Protein AF-A0A8K0KRK8-F1 (afdb_monomer)

Sequence (151 aa):
MNYGKASVYKDFCQALDKDLENCLVSDLKLCQEDDISMFCWLVPEVYNQFQSVAVGQADLLQLVVSAVDARQLQDLVCHILQGRLIMFRGDSFLAALSASLGWETFEQFCLWQLVAAHSIPLEYVLPLLPRLRYTTHAEALTSILLLLIKE

InterPro domains:
  IPR045334 Integrator complex subunit 3 [PTHR13587] (4-149)
  IPR056518 Ints3-like, C-terminal [PF24566] (4-150)

Mean predicted aligned error: 5.36 Å

Radius of gyration: 16.08 Å; Cα contacts (8 Å, |Δi|>4): 129; chains: 1; bounding box: 46×30×43 Å

Structure (mmCIF, N/CA/C/O backbone):
data_AF-A0A8K0KRK8-F1
#
_entry.id   AF-A0A8K0KRK8-F1
#
loop_
_atom_site.group_PDB
_atom_site.id
_atom_site.type_symbol
_atom_site.label_atom_id
_atom_site.label_alt_id
_atom_site.label_comp_id
_atom_site.label_asym_id
_atom_site.label_entity_id
_atom_site.label_seq_id
_atom_site.pdbx_PDB_ins_code
_atom_site.Cartn_x
_atom_site.Cartn_y
_atom_site.Cartn_z
_atom_site.occupancy
_atom_site.B_iso_or_equiv
_atom_site.auth_seq_id
_atom_site.auth_comp_id
_atom_site.auth_asym_id
_atom_site.auth_atom_id
_atom_site.pdbx_PDB_model_num
ATOM 1 N N . MET A 1 1 ? -26.246 -7.786 1.648 1.00 39.50 1 MET A N 1
ATOM 2 C CA . MET A 1 1 ? -24.875 -7.296 1.917 1.00 39.50 1 MET A CA 1
ATOM 3 C C . MET A 1 1 ? -24.950 -6.312 3.080 1.00 39.50 1 MET A C 1
ATOM 5 O O . MET A 1 1 ? -25.889 -5.531 3.130 1.00 39.50 1 MET A O 1
ATOM 9 N N . ASN A 1 2 ? -24.075 -6.465 4.076 1.00 44.75 2 ASN A N 1
ATOM 10 C CA . ASN A 1 2 ? -24.196 -5.941 5.448 1.00 44.75 2 ASN A CA 1
ATOM 11 C C . ASN A 1 2 ? -23.902 -4.425 5.562 1.00 44.75 2 ASN A C 1
ATOM 13 O O . ASN A 1 2 ? -22.940 -4.023 6.207 1.00 44.75 2 ASN A O 1
ATOM 17 N N . TYR A 1 3 ? -24.747 -3.566 4.983 1.00 47.12 3 TYR A N 1
ATOM 18 C CA . TYR A 1 3 ? -24.608 -2.101 5.101 1.00 47.12 3 TYR A CA 1
ATOM 19 C C . TYR A 1 3 ? -24.629 -1.583 6.555 1.0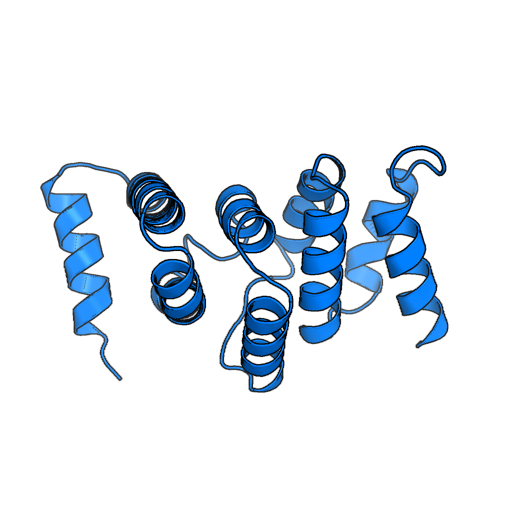0 47.12 3 TYR A C 1
ATOM 21 O O . TYR A 1 3 ? -24.126 -0.498 6.829 1.00 47.12 3 TYR A O 1
ATOM 29 N N . GLY A 1 4 ? -25.165 -2.363 7.502 1.00 56.94 4 GLY A N 1
ATOM 30 C CA . GLY A 1 4 ? -25.279 -1.954 8.904 1.00 56.94 4 GLY A CA 1
ATOM 31 C C . GLY A 1 4 ? -23.956 -1.888 9.673 1.00 56.94 4 GLY A C 1
ATOM 32 O O . GLY A 1 4 ? -23.857 -1.104 10.606 1.00 56.94 4 GLY A O 1
ATOM 33 N N . LYS A 1 5 ? -22.924 -2.663 9.305 1.00 64.56 5 LYS A N 1
ATOM 34 C CA . LYS A 1 5 ? -21.696 -2.749 10.124 1.00 64.56 5 LYS A CA 1
ATOM 35 C C . LYS A 1 5 ? -20.782 -1.527 9.966 1.00 64.56 5 LYS A C 1
ATOM 37 O O . LYS A 1 5 ? -20.367 -0.966 10.974 1.00 64.56 5 LYS A O 1
ATOM 42 N N . ALA A 1 6 ? -20.538 -1.064 8.736 1.00 72.69 6 ALA A N 1
ATOM 43 C CA . ALA A 1 6 ? -19.765 0.164 8.502 1.00 72.69 6 ALA A CA 1
ATOM 44 C C . ALA A 1 6 ? -20.466 1.410 9.035 1.00 72.69 6 ALA A C 1
ATOM 46 O O . ALA A 1 6 ? -19.801 2.311 9.537 1.00 72.69 6 ALA A O 1
ATOM 47 N N . SER A 1 7 ? -21.798 1.469 8.910 1.00 77.62 7 SER A N 1
ATOM 48 C CA . SER A 1 7 ? -22.576 2.609 9.405 1.00 77.62 7 SER A CA 1
ATOM 49 C C . SER A 1 7 ? -22.377 2.784 10.905 1.00 77.62 7 SER A C 1
ATOM 51 O O . SER A 1 7 ? -22.069 3.882 11.339 1.00 77.62 7 SER A O 1
ATOM 53 N N . VAL A 1 8 ? -22.421 1.690 11.674 1.00 86.31 8 VAL A N 1
ATOM 54 C CA . VAL A 1 8 ? -22.218 1.737 13.130 1.00 86.31 8 VAL A CA 1
ATOM 55 C C . VAL A 1 8 ? -20.830 2.264 13.500 1.00 86.31 8 VAL A C 1
ATOM 57 O O . VAL A 1 8 ? -20.716 3.034 14.448 1.00 86.31 8 VAL A O 1
ATOM 60 N N . TYR A 1 9 ? -19.777 1.903 12.757 1.00 87.38 9 TYR A N 1
ATOM 61 C CA . TYR A 1 9 ? -18.439 2.449 13.015 1.00 87.38 9 TYR A CA 1
ATOM 62 C C . TYR A 1 9 ? -18.359 3.949 12.691 1.00 87.38 9 TYR A C 1
ATOM 64 O O . TYR A 1 9 ? -17.790 4.715 13.462 1.00 87.38 9 TYR A O 1
ATOM 72 N N . LYS A 1 10 ? -18.998 4.401 11.602 1.00 85.56 10 LYS A N 1
ATOM 73 C CA . LYS A 1 10 ? -19.097 5.838 11.288 1.00 85.56 10 LYS A CA 1
ATOM 74 C C . LYS A 1 10 ? -19.846 6.602 12.377 1.00 85.56 10 LYS A C 1
ATOM 76 O O . LYS A 1 10 ? -19.365 7.643 12.816 1.00 85.56 10 LYS A O 1
ATOM 81 N N . ASP A 1 11 ? -20.973 6.063 12.833 1.00 87.19 11 ASP A N 1
ATOM 82 C CA . ASP A 1 11 ? -21.787 6.653 13.896 1.00 87.19 11 ASP A CA 1
ATOM 83 C C . ASP A 1 11 ? -21.007 6.700 15.222 1.00 87.19 11 ASP A C 1
ATOM 85 O O . ASP A 1 11 ? -21.090 7.679 15.960 1.00 87.19 11 ASP A O 1
ATOM 89 N N . PHE A 1 12 ? -20.186 5.682 15.503 1.00 87.62 12 PHE A N 1
ATOM 90 C CA . PHE A 1 12 ? -19.287 5.652 16.657 1.00 87.62 12 PHE A CA 1
ATOM 91 C C . PHE A 1 12 ? -18.216 6.751 16.594 1.00 87.62 12 PHE A C 1
ATOM 93 O O . PHE A 1 12 ? -18.040 7.479 17.570 1.00 87.62 12 PHE A O 1
ATOM 100 N N . CYS A 1 13 ? -17.544 6.927 15.451 1.00 89.12 13 CYS A N 1
ATOM 101 C CA . CYS A 1 13 ? -16.579 8.017 15.265 1.00 89.12 13 CYS A CA 1
ATOM 102 C C . CYS A 1 13 ? -17.242 9.394 15.421 1.00 89.12 13 CYS A C 1
ATOM 104 O O . CYS A 1 13 ? -16.700 10.263 16.103 1.00 89.12 13 CYS A O 1
ATOM 106 N N . GLN A 1 14 ? -18.443 9.570 14.857 1.00 87.50 14 GLN A N 1
ATOM 107 C CA . GLN A 1 14 ? -19.221 10.806 14.982 1.00 87.50 14 GLN A CA 1
ATOM 108 C C . GLN A 1 14 ? -19.639 11.089 16.428 1.00 87.50 14 GLN A C 1
ATOM 110 O O . GLN A 1 14 ? -19.533 12.224 16.882 1.00 87.50 14 GLN A O 1
ATOM 115 N N . ALA A 1 15 ? -20.068 10.071 17.177 1.00 90.44 15 ALA A N 1
ATOM 116 C CA . ALA A 1 15 ? -20.424 10.217 18.589 1.00 90.44 15 ALA A CA 1
ATOM 117 C C . ALA A 1 15 ? -19.226 10.613 19.471 1.00 90.44 15 ALA A C 1
ATOM 119 O O . ALA A 1 15 ? -19.413 11.206 20.532 1.00 90.44 15 ALA A O 1
ATOM 120 N N . LEU A 1 16 ? -18.005 10.296 19.034 1.00 87.88 16 LEU A N 1
ATOM 121 C CA . LEU A 1 16 ? -16.758 10.693 19.688 1.00 87.88 16 LEU A CA 1
ATOM 122 C C . LEU A 1 16 ? -16.210 12.042 19.200 1.00 87.88 16 LEU A C 1
ATOM 124 O O . LEU A 1 16 ? -15.148 12.446 19.672 1.00 87.88 16 LEU A O 1
ATOM 128 N N . ASP A 1 17 ? -16.902 12.714 18.274 1.00 86.12 17 ASP A N 1
ATOM 129 C CA . ASP A 1 17 ? -16.453 13.944 17.607 1.00 86.12 17 ASP A CA 1
ATOM 130 C C . ASP A 1 17 ? -15.052 13.799 16.985 1.00 86.12 17 ASP A C 1
ATOM 132 O O . ASP A 1 17 ? -14.207 14.695 17.033 1.00 86.12 17 ASP A O 1
ATOM 136 N N . LYS A 1 18 ? -14.774 12.610 16.435 1.00 87.56 18 LYS A N 1
ATOM 137 C CA . LYS A 1 18 ? -13.506 12.299 15.781 1.00 87.56 18 LYS A CA 1
ATOM 138 C C . LYS A 1 18 ? -13.694 12.091 14.289 1.00 87.56 18 LYS A C 1
ATOM 140 O O . LYS A 1 18 ? -14.676 11.510 13.829 1.00 87.56 18 LYS A O 1
ATOM 145 N N . ASP A 1 19 ? -12.680 12.507 13.543 1.00 87.00 19 ASP A N 1
ATOM 146 C CA . ASP A 1 19 ? -12.616 12.267 12.112 1.00 87.00 19 ASP A CA 1
ATOM 147 C C . ASP A 1 19 ? -12.451 10.766 11.803 1.00 87.00 19 ASP A C 1
ATOM 149 O O . ASP A 1 19 ? -11.649 10.065 12.431 1.00 87.00 19 ASP A O 1
ATOM 153 N N . LEU A 1 20 ? -13.242 10.280 10.843 1.00 86.94 20 LEU A N 1
ATOM 154 C CA . LEU A 1 20 ? -13.313 8.865 10.476 1.00 86.94 20 LEU A CA 1
ATOM 155 C C . LEU A 1 20 ? -11.980 8.346 9.927 1.00 86.94 20 LEU A C 1
ATOM 157 O O . LEU A 1 20 ? -11.617 7.211 10.220 1.00 86.94 20 LEU A O 1
ATOM 161 N N . GLU A 1 21 ? -11.264 9.154 9.144 1.00 86.31 21 GLU A N 1
ATOM 162 C CA . GLU A 1 21 ? -9.980 8.779 8.549 1.00 86.31 21 GLU A CA 1
ATOM 163 C C . GLU A 1 21 ? -8.933 8.540 9.626 1.00 86.31 21 GLU A C 1
ATOM 165 O O . GLU A 1 21 ? -8.311 7.477 9.679 1.00 86.31 21 GLU A O 1
ATOM 170 N N . ASN A 1 22 ? -8.811 9.495 10.544 1.00 85.62 22 ASN A N 1
ATOM 171 C CA . ASN A 1 22 ? -7.855 9.398 11.638 1.00 85.62 22 ASN A CA 1
ATOM 172 C C . ASN A 1 22 ? -8.190 8.250 12.599 1.00 85.62 22 ASN A C 1
ATOM 174 O O . ASN A 1 22 ? -7.280 7.550 13.046 1.00 85.62 22 ASN A O 1
ATOM 178 N N . CYS A 1 23 ? -9.475 8.027 12.901 1.00 90.00 23 CYS A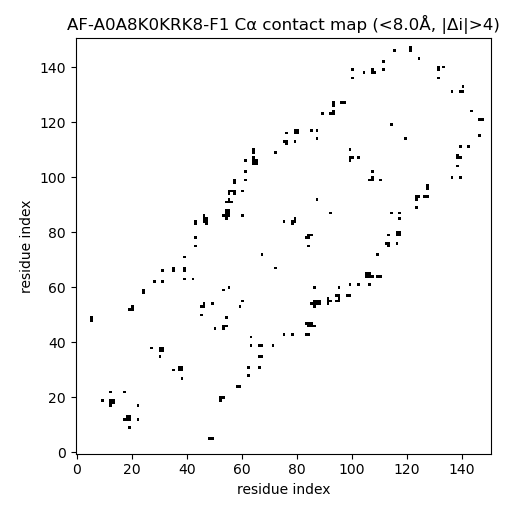 N 1
ATOM 179 C CA . CYS A 1 23 ? -9.890 6.890 13.729 1.00 90.00 23 CYS A CA 1
ATOM 180 C C . CYS A 1 23 ? -9.546 5.565 13.065 1.00 90.00 23 CYS A C 1
ATOM 182 O O . CYS A 1 23 ? -8.914 4.723 13.692 1.00 90.00 23 CYS A O 1
ATOM 184 N N . LEU A 1 24 ? -9.915 5.409 11.793 1.00 89.88 24 LEU A N 1
ATOM 185 C CA . LEU A 1 24 ? -9.730 4.158 11.075 1.00 89.88 24 LEU A CA 1
ATOM 186 C C . LEU A 1 24 ? -8.248 3.783 10.996 1.00 89.88 24 LEU A C 1
ATOM 188 O O . LEU A 1 24 ? -7.888 2.653 11.310 1.00 89.88 24 LEU A O 1
ATOM 192 N N . VAL A 1 25 ? -7.378 4.731 10.635 1.00 88.38 25 VAL A N 1
ATOM 193 C CA . VAL A 1 25 ? -5.931 4.478 10.586 1.00 88.38 25 VAL A CA 1
ATOM 194 C C . VAL A 1 25 ? -5.366 4.187 11.973 1.00 88.38 25 VAL A C 1
ATOM 196 O O . VAL A 1 25 ? -4.549 3.281 12.111 1.00 88.38 25 VAL A O 1
ATOM 199 N N . SER A 1 26 ? -5.784 4.927 13.004 1.00 90.19 26 SER A N 1
ATOM 200 C CA . SER A 1 26 ? -5.310 4.705 14.375 1.00 90.19 26 SER A CA 1
ATOM 201 C C . SER A 1 26 ? -5.709 3.325 14.900 1.00 90.19 26 SER A C 1
ATOM 203 O O . SER A 1 26 ? -4.872 2.615 15.452 1.00 90.19 26 SER A O 1
ATOM 205 N N . ASP A 1 27 ? -6.966 2.929 14.711 1.00 91.94 27 ASP A N 1
ATOM 206 C CA . ASP A 1 27 ? -7.487 1.646 15.183 1.00 91.94 27 ASP A CA 1
ATOM 207 C C . ASP A 1 27 ? -6.851 0.478 14.418 1.00 91.94 27 ASP A C 1
ATOM 209 O O . ASP A 1 27 ? -6.541 -0.560 15.001 1.00 91.94 27 ASP A O 1
ATOM 213 N N . LEU A 1 28 ? -6.595 0.652 13.118 1.00 92.12 28 LEU A N 1
ATOM 214 C CA . LEU A 1 28 ? -5.910 -0.353 12.308 1.00 92.12 28 LEU A CA 1
ATOM 215 C C . LEU A 1 28 ? -4.432 -0.493 12.658 1.00 92.12 28 LEU A C 1
ATOM 217 O O . LEU A 1 28 ? -3.927 -1.612 12.629 1.00 92.12 28 LEU A O 1
ATOM 221 N N . LYS A 1 29 ? -3.752 0.600 13.023 1.00 91.62 29 LYS A N 1
ATOM 222 C CA . LYS A 1 29 ? -2.381 0.544 13.553 1.00 91.62 29 LYS A CA 1
ATOM 223 C C . LYS A 1 29 ? -2.328 -0.273 14.840 1.00 91.62 29 LYS A C 1
ATOM 225 O O . LYS A 1 29 ? -1.538 -1.203 14.923 1.00 91.62 29 LYS A O 1
ATOM 230 N N . LEU A 1 30 ? -3.235 -0.009 15.782 1.00 92.94 30 LEU A N 1
ATOM 231 C CA . LEU A 1 30 ? -3.338 -0.801 17.014 1.00 92.94 30 LEU A CA 1
ATOM 232 C C . LEU A 1 30 ? -3.629 -2.280 16.717 1.00 92.94 30 LEU A C 1
ATOM 234 O O . LEU A 1 30 ? -2.973 -3.163 17.255 1.00 92.94 30 LEU A O 1
ATOM 238 N N . CYS A 1 31 ? -4.557 -2.561 15.795 1.00 92.94 31 CYS A N 1
ATOM 239 C CA . CYS A 1 31 ? -4.848 -3.933 15.376 1.00 92.94 31 CYS A CA 1
ATOM 240 C C . CYS A 1 31 ? -3.624 -4.631 14.769 1.00 92.94 31 CYS A C 1
ATOM 242 O O . CYS A 1 31 ? -3.439 -5.824 14.980 1.00 92.94 31 CYS A O 1
ATOM 244 N N . GLN A 1 32 ? -2.815 -3.912 13.993 1.00 92.12 32 GLN A N 1
ATOM 245 C CA . GLN A 1 32 ? -1.613 -4.448 13.364 1.00 92.12 32 GLN A CA 1
ATOM 246 C C . GLN A 1 32 ? -0.508 -4.741 14.388 1.00 92.12 32 GLN A C 1
ATOM 248 O O . GLN A 1 32 ? 0.186 -5.746 14.241 1.00 92.12 32 GLN A O 1
ATOM 253 N N . GLU A 1 33 ? -0.372 -3.908 15.422 1.00 91.38 33 GLU A N 1
ATOM 254 C CA . GLU A 1 33 ? 0.557 -4.124 16.538 1.00 91.38 33 GLU A CA 1
ATOM 255 C C . GLU A 1 33 ? 0.154 -5.327 17.411 1.00 91.38 33 GLU A C 1
ATOM 257 O O . GLU A 1 33 ? 1.025 -6.078 17.854 1.00 91.38 33 GLU A O 1
ATOM 262 N N . ASP A 1 34 ? -1.151 -5.542 17.612 1.00 92.69 34 ASP A N 1
ATOM 263 C CA . ASP A 1 34 ? -1.683 -6.618 18.459 1.00 92.69 34 ASP A CA 1
ATOM 264 C C . ASP A 1 34 ? -1.811 -7.970 17.726 1.00 92.69 34 ASP A C 1
ATOM 266 O O . ASP A 1 34 ? -1.381 -9.008 18.237 1.00 92.69 34 ASP A O 1
ATOM 270 N N . ASP A 1 35 ? -2.427 -7.985 16.537 1.00 91.88 35 ASP A N 1
ATOM 271 C CA . ASP A 1 35 ? -2.683 -9.193 15.744 1.00 91.88 35 ASP A CA 1
ATOM 272 C C . ASP A 1 35 ? -2.655 -8.905 14.232 1.00 91.88 35 ASP A C 1
ATOM 274 O O . ASP A 1 35 ? -3.656 -8.569 13.587 1.00 91.88 35 ASP A O 1
ATOM 278 N N . ILE A 1 36 ? -1.486 -9.148 13.636 1.00 89.75 36 ILE A N 1
ATOM 279 C CA . ILE A 1 36 ? -1.239 -9.024 12.193 1.00 89.75 36 ILE A CA 1
ATOM 280 C C . ILE A 1 36 ? -2.199 -9.894 11.364 1.00 89.75 36 ILE A C 1
ATOM 282 O O . ILE A 1 36 ? -2.604 -9.500 10.267 1.00 89.75 36 ILE A O 1
ATOM 286 N N . SER A 1 37 ? -2.576 -11.080 11.855 1.00 88.94 37 SER A N 1
ATOM 287 C CA . SER A 1 37 ? -3.449 -11.995 11.108 1.00 88.94 37 SER A CA 1
ATOM 288 C C . SER A 1 37 ? -4.869 -11.450 11.035 1.00 88.94 37 SER A C 1
ATOM 290 O O . SER A 1 37 ? -5.481 -11.467 9.964 1.00 88.94 37 SER A O 1
ATOM 292 N N . MET A 1 38 ? -5.374 -10.923 12.152 1.00 90.88 38 MET A N 1
ATOM 293 C CA . MET A 1 38 ? -6.667 -10.246 12.192 1.00 90.88 38 MET A CA 1
ATOM 294 C C . MET A 1 38 ? -6.661 -8.994 11.317 1.00 90.88 38 MET A C 1
ATOM 296 O O . MET A 1 38 ? -7.585 -8.807 10.524 1.00 90.88 38 MET A O 1
ATOM 300 N N . PHE A 1 39 ? -5.606 -8.181 11.403 1.00 92.25 39 PHE A N 1
ATOM 301 C CA . PHE A 1 39 ? -5.446 -6.999 10.563 1.00 92.25 39 PHE A CA 1
ATOM 302 C C . PHE A 1 39 ? -5.519 -7.359 9.071 1.00 92.25 39 PHE A C 1
ATOM 304 O O . PHE A 1 39 ? -6.376 -6.838 8.357 1.00 92.25 39 PHE A O 1
ATOM 311 N N . CYS A 1 40 ? -4.713 -8.319 8.606 1.00 89.06 40 CYS A N 1
ATOM 312 C CA . CYS A 1 40 ? -4.706 -8.734 7.199 1.00 89.06 40 CYS A CA 1
ATOM 313 C C . CYS A 1 40 ? -6.057 -9.303 6.741 1.00 89.06 40 CYS A C 1
ATOM 315 O O . CYS A 1 40 ? -6.462 -9.086 5.600 1.00 89.06 40 CYS A O 1
ATOM 317 N N . TRP A 1 41 ? -6.781 -9.994 7.626 1.00 89.88 41 TRP A N 1
ATOM 318 C CA . TRP A 1 41 ? -8.126 -10.492 7.337 1.00 89.88 41 TRP A 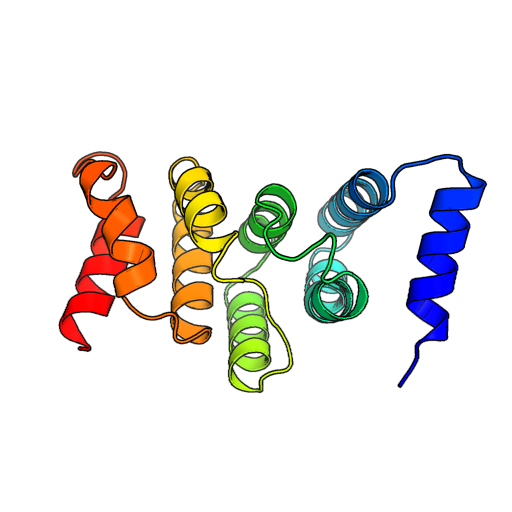CA 1
ATOM 319 C C . TRP A 1 41 ? -9.168 -9.366 7.213 1.00 89.88 41 TRP A C 1
ATOM 321 O O . TRP A 1 41 ? -10.097 -9.470 6.411 1.00 89.88 41 TRP A O 1
ATOM 331 N N . LEU A 1 42 ? -9.012 -8.277 7.973 1.00 91.69 42 LEU A N 1
ATOM 332 C CA . LEU A 1 42 ? -9.900 -7.112 7.929 1.00 91.69 42 LEU A CA 1
ATOM 333 C C . LEU A 1 42 ? -9.654 -6.215 6.712 1.00 91.69 42 LEU A C 1
ATOM 335 O O . LEU A 1 42 ? -10.606 -5.609 6.216 1.00 91.69 42 LEU A O 1
ATOM 339 N N . VAL A 1 43 ? -8.413 -6.138 6.218 1.00 92.06 43 VAL A N 1
ATOM 340 C CA . VAL A 1 43 ? -8.003 -5.244 5.119 1.00 92.06 43 VAL A CA 1
ATOM 341 C C . VAL A 1 43 ? -8.973 -5.272 3.929 1.00 92.06 43 VAL A C 1
ATOM 343 O O . VAL A 1 43 ? -9.455 -4.199 3.556 1.00 92.06 43 VAL A O 1
ATOM 346 N N . PRO A 1 44 ? -9.351 -6.431 3.348 1.00 91.19 44 PRO A N 1
ATOM 347 C CA . PRO A 1 44 ? -10.275 -6.445 2.218 1.00 91.19 44 PRO A CA 1
ATOM 348 C C . PRO A 1 44 ? -11.627 -5.792 2.528 1.00 91.19 44 PRO A C 1
ATOM 350 O O . PRO A 1 44 ? -12.163 -5.039 1.714 1.00 91.19 44 PRO A O 1
ATOM 353 N N . GLU A 1 45 ? -12.174 -6.042 3.718 1.00 90.19 45 GLU A N 1
ATOM 354 C CA . GLU A 1 45 ? -13.468 -5.494 4.124 1.00 90.19 45 GLU A CA 1
ATOM 355 C C . GLU A 1 45 ? -13.381 -3.992 4.407 1.00 90.19 45 GLU A C 1
ATOM 357 O O . GLU A 1 45 ? -14.278 -3.244 4.020 1.00 90.19 45 GLU A O 1
ATOM 362 N N . VAL A 1 46 ? -12.282 -3.532 5.013 1.00 91.69 46 VAL A N 1
ATOM 363 C CA . VAL A 1 46 ? -12.023 -2.106 5.255 1.00 91.69 46 VAL A CA 1
ATOM 364 C C . VAL A 1 46 ? -11.976 -1.342 3.937 1.00 91.69 46 VAL A C 1
ATOM 366 O O . VAL A 1 46 ? -12.693 -0.352 3.778 1.00 91.69 46 VAL A O 1
ATOM 369 N N . TYR A 1 47 ? -11.192 -1.822 2.969 1.00 91.25 47 TYR A N 1
ATOM 370 C CA . TYR A 1 47 ? -11.101 -1.184 1.657 1.00 91.25 47 TYR A CA 1
ATOM 371 C C . TYR A 1 47 ? -12.453 -1.179 0.939 1.00 91.25 47 TYR A C 1
ATOM 373 O O . TYR A 1 47 ? -12.787 -0.186 0.304 1.00 91.25 47 TYR A O 1
ATOM 381 N N . ASN A 1 48 ? -13.274 -2.224 1.083 1.00 89.56 48 ASN A N 1
ATOM 382 C CA . ASN A 1 48 ? -14.603 -2.279 0.470 1.00 89.56 48 ASN A CA 1
ATOM 383 C C . ASN A 1 48 ? -15.635 -1.363 1.139 1.00 89.56 48 ASN A C 1
ATOM 385 O O . ASN A 1 48 ? -16.425 -0.722 0.443 1.00 89.56 48 ASN A O 1
ATOM 389 N N . GLN A 1 49 ? -15.658 -1.292 2.469 1.00 89.19 49 GLN A N 1
ATOM 390 C CA . GLN A 1 49 ? -16.666 -0.520 3.199 1.00 89.19 49 GLN A CA 1
ATOM 391 C C . GLN A 1 49 ? -16.307 0.967 3.344 1.00 89.19 49 GLN A C 1
ATOM 393 O O . GLN A 1 49 ? -17.202 1.819 3.392 1.00 89.19 49 GLN A O 1
ATOM 398 N N . PHE A 1 50 ? -15.014 1.294 3.375 1.00 88.56 50 PHE A N 1
ATOM 399 C CA . PHE A 1 50 ? -14.500 2.648 3.584 1.00 88.56 50 PHE A CA 1
ATOM 400 C C . PHE A 1 50 ? -13.730 3.174 2.370 1.00 88.56 50 PHE A C 1
ATOM 402 O O . PHE A 1 50 ? -12.790 3.944 2.528 1.00 88.56 50 PHE A O 1
ATOM 409 N N . GLN A 1 51 ? -14.150 2.823 1.147 1.00 87.44 51 GLN A N 1
ATOM 410 C CA . GLN A 1 51 ? -13.461 3.224 -0.091 1.00 87.44 51 GLN A CA 1
ATOM 411 C C . GLN A 1 51 ? -13.145 4.722 -0.188 1.00 87.44 51 GLN A C 1
ATOM 413 O O . GLN A 1 51 ? -12.110 5.084 -0.731 1.00 87.44 51 GLN A O 1
ATOM 418 N N . SER A 1 52 ? -14.026 5.594 0.313 1.00 84.44 52 SER A N 1
ATOM 419 C CA . SER A 1 52 ? -13.837 7.051 0.260 1.00 84.44 52 SER A CA 1
ATOM 420 C C . SER A 1 52 ? -12.673 7.559 1.110 1.00 84.44 52 SER A C 1
ATOM 422 O O . SER A 1 52 ? -12.251 8.689 0.914 1.00 84.44 52 SER A O 1
ATOM 424 N N . VAL A 1 53 ? -12.219 6.754 2.070 1.00 84.88 53 VAL A N 1
ATOM 425 C CA . VAL A 1 53 ? -11.199 7.109 3.061 1.00 84.88 53 VAL A CA 1
ATOM 426 C C . VAL A 1 53 ? -9.959 6.226 2.906 1.00 84.88 53 VAL A C 1
ATOM 428 O O . VAL A 1 53 ? -8.842 6.709 2.991 1.00 84.88 53 VAL A O 1
ATOM 431 N N . ALA A 1 54 ? -10.150 4.934 2.627 1.00 85.38 54 ALA A N 1
ATOM 432 C CA . ALA A 1 54 ? -9.075 3.953 2.522 1.00 85.38 54 ALA A CA 1
ATOM 433 C C . ALA A 1 54 ? -8.352 3.980 1.163 1.00 85.38 54 ALA A C 1
ATOM 435 O O . ALA A 1 54 ? -7.138 3.797 1.094 1.00 85.38 54 ALA A O 1
ATOM 436 N N . VAL A 1 55 ? -9.078 4.182 0.056 1.00 84.19 55 VAL A N 1
ATOM 437 C CA . VAL A 1 55 ? -8.486 4.080 -1.286 1.00 84.19 55 VAL A CA 1
ATOM 438 C C . VAL A 1 55 ? -7.719 5.353 -1.615 1.00 84.19 55 VAL A C 1
ATOM 440 O O . VAL A 1 55 ? -8.303 6.427 -1.726 1.00 84.19 55 VAL A O 1
ATOM 443 N N . GLY A 1 56 ? -6.413 5.212 -1.842 1.00 76.75 56 GLY A N 1
ATOM 444 C CA . GLY A 1 56 ? -5.520 6.338 -2.115 1.00 76.75 56 GLY A CA 1
ATOM 445 C C . GLY A 1 56 ? -4.812 6.906 -0.890 1.00 76.75 56 GLY A C 1
ATOM 446 O O . GLY A 1 56 ? -3.970 7.790 -1.039 1.00 76.75 56 GLY A O 1
ATOM 447 N N . GLN A 1 57 ? -5.104 6.382 0.300 1.00 85.19 57 GLN A N 1
ATOM 448 C CA . GLN A 1 57 ? -4.419 6.769 1.521 1.00 85.19 57 GLN A CA 1
ATOM 449 C C . GLN A 1 57 ? -3.088 6.017 1.638 1.00 85.19 57 GLN A C 1
ATOM 451 O O . GLN A 1 57 ? -3.050 4.820 1.930 1.00 85.19 57 GLN A O 1
ATOM 456 N N . ALA A 1 58 ? -1.983 6.726 1.393 1.00 89.12 58 ALA A N 1
ATOM 457 C CA . ALA A 1 58 ? -0.648 6.127 1.370 1.00 89.12 58 ALA A CA 1
ATOM 458 C C . ALA A 1 58 ? -0.259 5.492 2.715 1.00 89.12 58 ALA A C 1
ATOM 460 O O . ALA A 1 58 ? 0.344 4.426 2.712 1.00 89.12 58 ALA A O 1
ATOM 461 N N . ASP A 1 59 ? -0.660 6.088 3.840 1.00 89.69 59 ASP A N 1
ATOM 462 C CA . ASP A 1 59 ? -0.339 5.581 5.180 1.00 89.69 59 ASP A CA 1
ATOM 463 C C . ASP A 1 59 ? -1.001 4.232 5.469 1.00 89.69 59 ASP A C 1
ATOM 465 O O . ASP A 1 59 ? -0.372 3.336 6.031 1.00 89.69 59 ASP A O 1
ATOM 469 N N . LEU A 1 60 ? -2.266 4.064 5.067 1.00 91.06 60 LEU A N 1
ATOM 470 C CA . LEU A 1 60 ? -2.967 2.791 5.218 1.00 91.06 60 LEU A CA 1
ATOM 471 C C . LEU A 1 60 ? -2.354 1.729 4.305 1.00 91.06 60 LEU A C 1
ATOM 473 O O . LEU A 1 60 ? -2.200 0.579 4.706 1.00 91.06 60 LEU A O 1
ATOM 477 N N . LEU A 1 61 ? -1.995 2.106 3.080 1.00 92.81 61 LEU A N 1
ATOM 478 C CA . LEU A 1 61 ? -1.329 1.202 2.154 1.00 92.81 61 LEU A CA 1
ATOM 479 C C . LEU A 1 61 ? 0.046 0.772 2.677 1.00 92.81 61 LEU A C 1
ATOM 481 O O . LEU A 1 61 ? 0.345 -0.419 2.627 1.00 92.81 61 LEU A O 1
ATOM 485 N N . GLN A 1 62 ? 0.831 1.711 3.217 1.00 94.19 62 GLN A N 1
ATOM 486 C CA . GLN A 1 62 ? 2.106 1.423 3.867 1.00 94.19 62 GLN A CA 1
ATOM 487 C C . GLN A 1 62 ? 1.894 0.449 5.024 1.00 94.19 62 GLN A C 1
ATOM 489 O O . GLN A 1 62 ? 2.503 -0.610 5.031 1.00 94.19 62 GLN A O 1
ATOM 494 N N . LEU A 1 63 ? 0.946 0.735 5.925 1.00 93.06 63 LEU A N 1
ATOM 495 C CA . LEU A 1 63 ? 0.621 -0.138 7.055 1.00 93.06 63 LEU A CA 1
ATOM 496 C C . LEU A 1 63 ? 0.313 -1.578 6.617 1.00 93.06 63 LEU A C 1
ATOM 498 O O . LEU A 1 63 ? 0.744 -2.526 7.268 1.00 93.06 63 LEU A O 1
ATOM 502 N N . VAL A 1 64 ? -0.402 -1.748 5.498 1.00 93.44 64 VAL A N 1
ATOM 503 C CA . VAL A 1 64 ? -0.652 -3.072 4.917 1.00 93.44 64 VAL A CA 1
ATOM 504 C C . VAL A 1 64 ? 0.649 -3.725 4.463 1.00 93.44 64 VAL A C 1
ATOM 506 O O . VAL A 1 64 ? 0.945 -4.837 4.891 1.00 93.44 64 VAL A O 1
ATOM 509 N N . VAL A 1 65 ? 1.440 -3.061 3.616 1.00 94.44 65 VAL A N 1
ATOM 510 C CA . VAL A 1 65 ? 2.655 -3.674 3.053 1.00 94.44 65 VAL A CA 1
ATOM 511 C C . VAL A 1 65 ? 3.769 -3.892 4.083 1.00 94.44 65 VAL A C 1
ATOM 513 O O . VAL A 1 65 ? 4.576 -4.798 3.889 1.00 94.44 65 VAL A O 1
ATOM 516 N N . SER A 1 66 ? 3.785 -3.126 5.179 1.00 93.44 66 SER A N 1
ATOM 517 C CA . SER A 1 66 ? 4.701 -3.304 6.313 1.00 93.44 66 SER A CA 1
ATOM 518 C C . SER A 1 66 ? 4.340 -4.509 7.188 1.00 93.44 66 SER A C 1
ATOM 520 O O . SER A 1 66 ? 5.199 -5.038 7.889 1.00 93.44 66 SER A O 1
ATOM 522 N N . ALA A 1 67 ? 3.072 -4.933 7.192 1.00 91.62 67 ALA A N 1
ATOM 523 C CA . ALA A 1 67 ? 2.580 -5.979 8.088 1.00 91.62 67 ALA A CA 1
ATOM 524 C C . ALA A 1 67 ? 2.466 -7.360 7.430 1.00 91.62 67 ALA A C 1
ATOM 526 O O . ALA A 1 67 ? 2.520 -8.372 8.125 1.00 91.62 67 ALA A O 1
ATOM 527 N N . VAL A 1 68 ? 2.272 -7.412 6.111 1.00 92.88 68 VAL A N 1
ATOM 528 C CA . VAL A 1 68 ? 1.990 -8.663 5.396 1.00 92.88 68 VAL A CA 1
ATOM 529 C C . VAL A 1 68 ? 3.219 -9.560 5.265 1.00 92.88 68 VAL A C 1
ATOM 531 O O . VAL A 1 68 ? 4.311 -9.113 4.924 1.00 92.88 68 VAL A O 1
ATOM 534 N N . ASP A 1 69 ? 3.019 -10.864 5.437 1.00 92.88 69 ASP A N 1
ATOM 535 C CA . ASP A 1 69 ? 3.955 -11.885 4.974 1.00 92.88 69 ASP A CA 1
ATOM 536 C C . ASP A 1 69 ? 3.668 -12.307 3.517 1.00 92.88 69 ASP A C 1
ATOM 538 O O . ASP A 1 69 ? 2.713 -11.863 2.875 1.00 92.88 69 ASP A O 1
ATOM 542 N N . ALA A 1 70 ? 4.495 -13.200 2.969 1.00 92.19 70 ALA A N 1
ATOM 543 C CA . ALA A 1 70 ? 4.341 -13.666 1.588 1.00 92.19 70 ALA A CA 1
ATOM 544 C C . ALA A 1 70 ? 3.000 -14.386 1.321 1.00 92.19 70 ALA A C 1
ATOM 546 O O . ALA A 1 70 ? 2.480 -14.311 0.207 1.00 92.19 70 ALA A O 1
ATOM 547 N N . ARG A 1 71 ? 2.434 -15.086 2.317 1.00 93.12 71 ARG A N 1
ATOM 548 C CA . ARG A 1 71 ? 1.148 -15.791 2.179 1.00 93.12 71 ARG A CA 1
ATOM 549 C C . ARG A 1 71 ? -0.008 -14.798 2.197 1.00 93.12 71 ARG A C 1
ATOM 551 O O . ARG A 1 71 ? -0.876 -14.861 1.335 1.00 93.12 71 ARG A O 1
ATOM 558 N N . GLN A 1 72 ? 0.031 -13.838 3.112 1.00 93.38 72 GLN A N 1
ATOM 559 C CA . GLN A 1 72 ? -0.955 -12.766 3.207 1.00 93.38 72 GLN A CA 1
ATOM 560 C C . GLN A 1 72 ? -0.930 -11.875 1.962 1.00 93.38 72 GLN A C 1
ATOM 562 O O . GLN A 1 72 ? -1.984 -11.537 1.428 1.00 93.38 72 GLN A O 1
ATOM 567 N N . LEU A 1 73 ? 0.257 -11.558 1.434 1.00 94.62 73 LEU A N 1
ATOM 568 C CA . LEU A 1 73 ? 0.395 -10.852 0.160 1.00 94.62 73 LEU A CA 1
ATOM 569 C C . LEU A 1 73 ? -0.268 -11.630 -0.984 1.00 94.62 73 LEU A C 1
ATOM 571 O O . LEU A 1 73 ? -0.996 -11.044 -1.785 1.00 94.62 73 LEU A O 1
ATOM 575 N N . GLN A 1 74 ? -0.040 -12.944 -1.059 1.00 94.38 74 GLN A N 1
ATOM 576 C CA . GLN A 1 74 ? -0.673 -13.793 -2.065 1.00 94.38 74 GLN A CA 1
ATOM 577 C C . GLN A 1 74 ? -2.203 -13.775 -1.939 1.00 94.38 74 GLN A C 1
ATOM 579 O O . GLN A 1 74 ? -2.888 -13.628 -2.952 1.00 94.38 74 GLN A O 1
ATOM 584 N N . ASP A 1 75 ? -2.740 -13.871 -0.724 1.00 93.25 75 ASP A N 1
ATOM 585 C CA . ASP A 1 75 ? -4.184 -13.815 -0.488 1.00 93.25 75 ASP A CA 1
ATOM 586 C C . ASP A 1 75 ? -4.778 -12.465 -0.923 1.00 93.25 75 ASP A C 1
ATOM 588 O O . ASP A 1 75 ? -5.806 -12.428 -1.608 1.00 93.25 75 ASP A O 1
ATOM 592 N N . LEU A 1 76 ? -4.101 -11.350 -0.621 1.00 93.38 76 LEU A N 1
ATOM 593 C CA . LEU A 1 76 ? -4.497 -10.016 -1.089 1.00 93.38 76 LEU A CA 1
ATOM 594 C C . LEU A 1 76 ? -4.492 -9.927 -2.619 1.00 93.38 76 LEU A C 1
ATOM 596 O O . LEU A 1 76 ? -5.461 -9.447 -3.212 1.00 93.38 76 LEU A O 1
ATOM 600 N N . VAL A 1 77 ? -3.450 -10.442 -3.274 1.00 94.56 77 VAL A N 1
ATOM 601 C CA . VAL A 1 77 ? -3.379 -10.526 -4.741 1.00 94.56 77 VAL A CA 1
ATOM 602 C C . VAL A 1 77 ? -4.542 -11.351 -5.296 1.00 94.56 77 VAL A C 1
ATOM 604 O O . VAL A 1 77 ? -5.196 -10.928 -6.249 1.00 94.56 77 VAL A O 1
ATOM 607 N N . CYS A 1 78 ? -4.873 -12.491 -4.684 1.00 93.75 78 CYS A N 1
ATOM 608 C CA . CYS A 1 78 ? -6.030 -13.290 -5.079 1.00 93.75 78 CYS A CA 1
ATOM 609 C C . CYS A 1 78 ? -7.348 -12.518 -4.925 1.00 93.75 78 CYS A C 1
ATOM 611 O O . CYS A 1 78 ? -8.200 -12.593 -5.813 1.00 93.75 78 CYS A O 1
ATOM 613 N N . HIS A 1 79 ? -7.524 -11.751 -3.847 1.00 93.06 79 HIS A N 1
ATOM 614 C CA . HIS A 1 79 ? -8.705 -10.906 -3.662 1.00 93.06 79 HIS A CA 1
ATOM 615 C C . HIS A 1 79 ? -8.825 -9.819 -4.735 1.00 93.06 79 HIS A C 1
ATOM 617 O O . HIS A 1 79 ? -9.932 -9.578 -5.223 1.00 93.06 79 HIS A O 1
ATOM 623 N N . ILE A 1 80 ? -7.708 -9.213 -5.143 1.00 93.31 80 ILE A N 1
ATOM 624 C CA . ILE A 1 80 ? -7.665 -8.219 -6.224 1.00 93.31 80 ILE A CA 1
ATOM 625 C C . ILE A 1 80 ? -8.061 -8.859 -7.556 1.00 93.31 80 ILE A C 1
ATOM 627 O O . ILE A 1 80 ? -8.977 -8.381 -8.221 1.00 93.31 80 ILE A O 1
ATOM 631 N N . LEU A 1 81 ? -7.442 -9.988 -7.915 1.00 92.12 81 LEU A 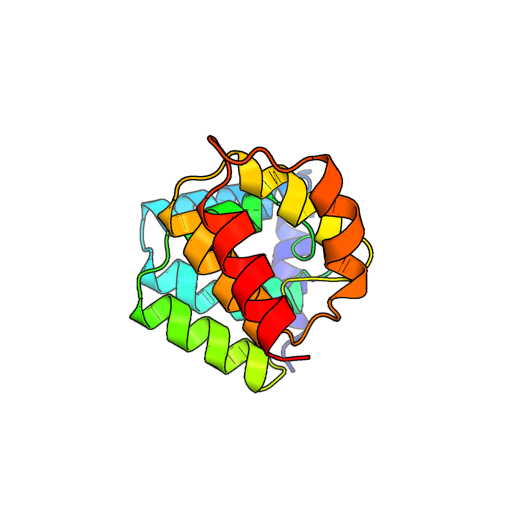N 1
ATOM 632 C CA . LEU A 1 81 ? -7.720 -10.694 -9.173 1.00 92.12 81 LEU A CA 1
ATOM 633 C C . LEU A 1 81 ? -9.167 -11.203 -9.266 1.00 92.12 81 LEU A C 1
ATOM 635 O O . LEU A 1 81 ? -9.734 -11.282 -1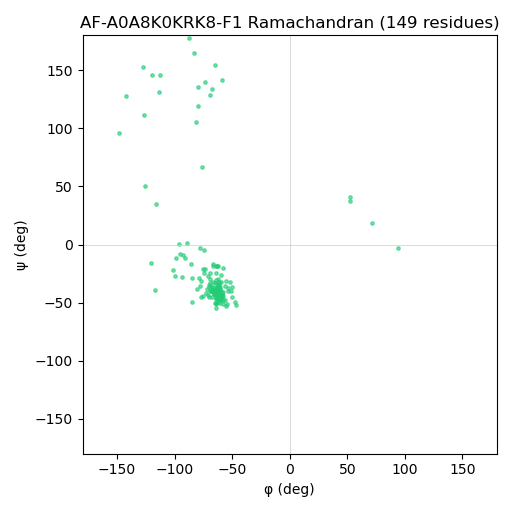0.352 1.00 92.12 81 LEU A O 1
ATOM 639 N N . GLN A 1 82 ? -9.789 -11.529 -8.129 1.00 92.38 82 GLN A N 1
ATOM 640 C CA . GLN A 1 82 ? -11.208 -11.897 -8.049 1.00 92.38 82 GLN A CA 1
ATOM 641 C C . GLN A 1 82 ? -12.160 -10.687 -8.111 1.00 92.38 82 GLN A C 1
ATOM 643 O O . GLN A 1 82 ? -13.376 -10.879 -8.060 1.00 92.38 82 GLN A O 1
ATOM 648 N N . GLY A 1 83 ? -11.642 -9.455 -8.162 1.00 88.50 83 GLY A N 1
ATOM 649 C CA . GLY A 1 83 ? -12.428 -8.219 -8.130 1.00 88.50 83 GLY A CA 1
ATOM 650 C C . GLY A 1 83 ? -13.059 -7.916 -6.767 1.00 88.50 83 GLY A C 1
ATOM 651 O O . GLY A 1 83 ? -14.023 -7.158 -6.690 1.00 88.50 83 GLY A O 1
ATOM 652 N N . ARG A 1 84 ? -12.557 -8.530 -5.687 1.00 88.75 84 ARG A N 1
ATOM 653 C CA . ARG A 1 84 ? -13.067 -8.369 -4.313 1.00 88.75 84 ARG A CA 1
ATOM 654 C C . ARG A 1 84 ? -12.316 -7.315 -3.508 1.00 88.75 84 ARG A C 1
ATOM 656 O O . ARG A 1 84 ? -12.727 -7.026 -2.391 1.00 88.75 84 ARG A O 1
ATOM 663 N N . LEU A 1 85 ? -11.215 -6.790 -4.034 1.00 90.69 85 LEU A N 1
ATOM 664 C CA . LEU A 1 85 ? -10.377 -5.800 -3.373 1.00 90.69 85 LEU A CA 1
ATOM 665 C C . LEU A 1 85 ? -9.867 -4.803 -4.409 1.00 90.69 85 LEU A C 1
ATOM 667 O O . LEU A 1 85 ? -9.309 -5.196 -5.429 1.00 90.69 85 LEU A O 1
ATOM 671 N N . ILE A 1 86 ? -10.067 -3.517 -4.131 1.00 90.12 86 ILE A N 1
ATOM 672 C CA . ILE A 1 86 ? -9.554 -2.407 -4.933 1.00 90.12 86 ILE A CA 1
ATOM 673 C C . ILE A 1 86 ? -8.788 -1.489 -3.984 1.00 90.12 86 ILE A C 1
ATOM 675 O O . ILE A 1 86 ? -9.391 -0.862 -3.117 1.00 90.12 86 ILE A O 1
ATOM 679 N N . MET A 1 87 ? -7.467 -1.427 -4.140 1.00 88.69 87 MET A N 1
ATOM 680 C CA . MET A 1 87 ? -6.575 -0.594 -3.318 1.00 88.69 87 MET A CA 1
ATOM 681 C C . MET A 1 87 ? -6.157 0.701 -4.018 1.00 88.69 87 MET A C 1
ATOM 683 O O . MET A 1 87 ? -5.803 1.672 -3.353 1.00 88.69 87 MET A O 1
ATOM 687 N N . PHE A 1 88 ? -6.238 0.743 -5.351 1.00 86.69 88 PHE A N 1
ATOM 688 C CA . PHE A 1 88 ? -5.816 1.888 -6.156 1.00 86.69 88 PHE A CA 1
ATOM 689 C C . PHE A 1 88 ? -6.969 2.464 -6.976 1.00 86.69 88 PHE A C 1
ATOM 691 O O . PHE A 1 88 ? -7.812 1.730 -7.495 1.00 86.69 88 PHE A O 1
ATOM 698 N N . ARG A 1 89 ? -6.959 3.787 -7.151 1.00 81.19 89 ARG A N 1
ATOM 699 C CA . ARG A 1 89 ? -7.754 4.511 -8.151 1.00 81.19 89 ARG A CA 1
ATOM 700 C C . ARG A 1 89 ? -6.834 5.414 -8.967 1.00 81.19 89 ARG A C 1
ATOM 702 O O . ARG A 1 89 ? -5.776 5.813 -8.490 1.00 81.19 89 ARG A O 1
ATOM 709 N N . GLY A 1 90 ? -7.220 5.709 -10.208 1.00 74.81 90 GLY A N 1
ATOM 710 C CA . GLY A 1 90 ? -6.356 6.420 -11.159 1.00 74.81 90 GLY A CA 1
ATOM 711 C C . GLY A 1 90 ? -5.918 7.820 -10.705 1.00 74.81 90 GLY A C 1
ATOM 712 O O . GLY A 1 90 ? -4.851 8.274 -11.101 1.00 74.81 90 GLY A O 1
ATOM 713 N N . ASP A 1 91 ? -6.704 8.481 -9.855 1.00 78.12 91 ASP A N 1
ATOM 714 C CA . ASP A 1 91 ? -6.427 9.803 -9.282 1.00 78.12 91 ASP A CA 1
ATOM 715 C C . ASP A 1 91 ? -5.415 9.766 -8.124 1.00 78.12 91 ASP A C 1
ATOM 717 O O . ASP A 1 91 ? -4.578 10.661 -8.006 1.00 78.12 91 ASP A O 1
ATOM 721 N N . SER A 1 92 ? -5.445 8.721 -7.296 1.00 80.56 92 SER A N 1
ATOM 722 C CA . SER A 1 92 ? -4.575 8.575 -6.120 1.00 80.56 92 SER A CA 1
ATOM 723 C C . SER A 1 92 ? -3.354 7.676 -6.341 1.00 80.56 92 SER A C 1
ATOM 725 O O . SER A 1 92 ? -2.412 7.688 -5.546 1.00 80.56 92 SER A O 1
ATOM 727 N N . PHE A 1 93 ? -3.320 6.935 -7.448 1.00 86.62 93 PHE A N 1
ATOM 728 C CA . PHE A 1 93 ? -2.262 5.978 -7.765 1.00 86.62 93 PHE A CA 1
ATOM 729 C C . PHE A 1 93 ? -0.863 6.608 -7.821 1.00 86.62 93 PHE A C 1
ATOM 731 O O . PHE A 1 93 ? 0.069 6.107 -7.193 1.00 86.62 93 PHE A O 1
ATOM 738 N N . LEU A 1 94 ? -0.708 7.738 -8.520 1.00 88.50 94 LEU A N 1
ATOM 739 C CA . LEU A 1 94 ? 0.598 8.396 -8.652 1.00 88.50 94 LEU A CA 1
ATOM 740 C C . LEU A 1 94 ? 1.100 8.958 -7.312 1.00 88.50 94 LEU A C 1
ATOM 742 O O . LEU A 1 94 ? 2.308 8.976 -7.062 1.00 88.50 94 LEU A O 1
ATOM 746 N N . ALA A 1 95 ? 0.185 9.404 -6.446 1.00 88.31 95 ALA A N 1
ATOM 747 C CA . ALA A 1 95 ? 0.519 9.870 -5.105 1.00 88.31 95 ALA A CA 1
ATOM 748 C C . ALA A 1 95 ? 1.025 8.711 -4.233 1.00 88.31 95 ALA A C 1
ATOM 750 O O . ALA A 1 95 ? 2.085 8.840 -3.620 1.00 88.31 95 ALA A O 1
ATOM 751 N N . ALA A 1 96 ? 0.342 7.561 -4.268 1.00 89.62 96 ALA A N 1
ATOM 752 C CA . ALA A 1 96 ? 0.766 6.350 -3.565 1.00 89.62 96 ALA A CA 1
ATOM 753 C C . ALA A 1 96 ? 2.146 5.860 -4.039 1.00 89.62 96 ALA A C 1
ATOM 755 O O . ALA A 1 96 ? 3.031 5.640 -3.216 1.00 89.62 96 ALA A O 1
ATOM 756 N N . LEU A 1 97 ? 2.372 5.789 -5.358 1.00 90.38 97 LEU A N 1
ATOM 757 C CA . LEU A 1 97 ? 3.682 5.429 -5.917 1.00 90.38 97 LEU A CA 1
ATOM 758 C C . LEU A 1 97 ? 4.783 6.435 -5.564 1.00 90.38 97 LEU A C 1
ATOM 760 O O . LEU A 1 97 ? 5.943 6.068 -5.410 1.00 90.38 97 LEU A O 1
ATOM 764 N N . SER A 1 98 ? 4.448 7.723 -5.467 1.00 90.81 98 SER A N 1
ATOM 765 C CA . 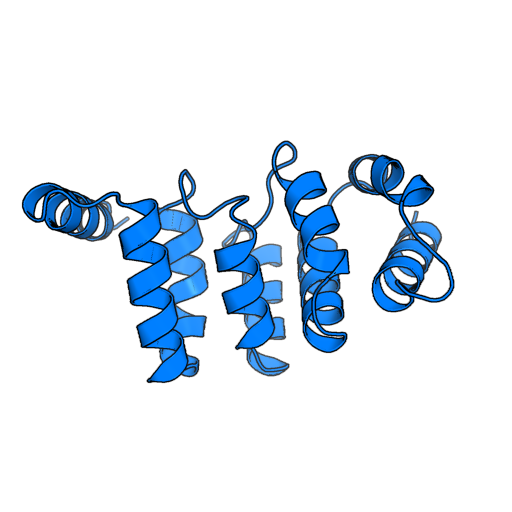SER A 1 98 ? 5.422 8.745 -5.075 1.00 90.81 98 SER A CA 1
ATOM 766 C C . SER A 1 98 ? 5.820 8.607 -3.607 1.00 90.81 98 SER A C 1
ATOM 768 O O . SER A 1 98 ? 6.994 8.777 -3.288 1.00 90.81 98 SER A O 1
ATOM 770 N N . ALA A 1 99 ? 4.856 8.309 -2.731 1.00 91.81 99 ALA A N 1
ATOM 771 C CA . ALA A 1 99 ? 5.106 8.051 -1.316 1.00 91.81 99 ALA A CA 1
ATOM 772 C C . ALA A 1 99 ? 5.951 6.784 -1.127 1.00 91.81 99 ALA A C 1
ATOM 774 O O . ALA A 1 99 ? 6.896 6.787 -0.338 1.00 91.81 99 ALA A O 1
ATOM 775 N N . SER A 1 100 ? 5.689 5.744 -1.926 1.00 92.94 100 SER A N 1
ATOM 776 C CA . SER A 1 100 ? 6.380 4.464 -1.798 1.00 92.94 100 SER A CA 1
ATOM 777 C C . SER A 1 100 ? 7.862 4.486 -2.138 1.00 92.94 100 SER A C 1
ATOM 779 O O . SER A 1 100 ? 8.582 3.575 -1.754 1.00 92.94 100 SER A O 1
ATOM 781 N N . LEU A 1 101 ? 8.356 5.519 -2.826 1.00 91.38 101 LEU A N 1
ATOM 782 C CA . LEU A 1 101 ? 9.793 5.663 -3.086 1.00 91.38 101 LEU A CA 1
ATOM 783 C C . LEU A 1 101 ? 10.617 5.843 -1.800 1.00 91.38 101 LEU A C 1
ATOM 785 O O . LEU A 1 101 ? 11.830 5.657 -1.836 1.00 91.38 101 LEU A O 1
ATOM 789 N N . GLY A 1 102 ? 9.977 6.227 -0.690 1.00 91.12 102 GLY A N 1
ATOM 790 C CA . GLY A 1 102 ? 10.604 6.329 0.630 1.00 91.12 102 GLY A CA 1
ATOM 791 C C . GLY A 1 102 ? 10.409 5.104 1.529 1.00 91.12 102 GLY A C 1
ATOM 792 O O . GLY A 1 102 ? 10.860 5.137 2.670 1.00 91.12 102 GLY A O 1
ATOM 793 N N . TRP A 1 103 ? 9.714 4.068 1.056 1.00 94.56 103 TRP A N 1
ATOM 794 C CA . TRP A 1 103 ? 9.394 2.863 1.827 1.00 94.56 103 TRP A CA 1
ATOM 795 C C . TRP A 1 103 ? 10.538 1.851 1.819 1.00 94.56 103 TRP A C 1
ATOM 797 O O . TRP A 1 103 ? 11.446 1.931 0.985 1.00 94.56 103 TRP A O 1
ATOM 807 N N . GLU A 1 104 ? 10.481 0.877 2.728 1.00 94.38 104 GLU A N 1
ATOM 808 C CA . GLU A 1 104 ? 11.475 -0.196 2.780 1.00 94.38 104 GLU A CA 1
ATOM 809 C C . GLU A 1 104 ? 11.417 -1.072 1.514 1.00 94.38 104 GLU A C 1
ATOM 811 O O . GLU A 1 104 ? 10.386 -1.195 0.851 1.00 94.38 104 GLU A O 1
ATOM 816 N N . THR A 1 105 ? 12.531 -1.719 1.171 1.00 93.31 105 THR A N 1
ATOM 817 C CA . THR A 1 105 ? 12.655 -2.607 0.010 1.00 93.31 105 THR A CA 1
ATOM 818 C C . THR A 1 105 ? 11.504 -3.614 -0.097 1.00 93.31 105 THR A C 1
ATOM 820 O O . THR A 1 105 ? 10.897 -3.740 -1.160 1.00 93.31 105 THR A O 1
ATOM 823 N N . PHE A 1 106 ? 11.167 -4.322 0.989 1.00 93.38 106 PHE A N 1
ATOM 824 C CA . PHE A 1 106 ? 10.087 -5.315 0.959 1.00 93.38 106 PHE A CA 1
ATOM 825 C C . PHE A 1 106 ? 8.707 -4.671 0.773 1.00 93.38 106 PHE A C 1
ATOM 827 O O . PHE A 1 106 ? 7.916 -5.159 -0.032 1.00 93.38 106 PHE A O 1
ATOM 834 N N . GLU A 1 107 ? 8.451 -3.537 1.427 1.00 95.25 107 GLU A N 1
ATOM 835 C CA . GLU A 1 107 ? 7.215 -2.762 1.274 1.00 95.25 107 GLU A CA 1
ATOM 836 C C . GLU A 1 107 ? 7.004 -2.340 -0.188 1.00 95.25 107 GLU A C 1
ATOM 838 O O . GLU A 1 107 ? 5.914 -2.508 -0.743 1.00 95.25 107 GLU A O 1
ATOM 843 N N . GLN A 1 108 ? 8.068 -1.866 -0.848 1.00 94.94 108 GLN A N 1
ATOM 844 C CA . GLN A 1 108 ? 8.040 -1.537 -2.273 1.00 94.94 108 GLN A CA 1
ATOM 845 C C . GLN A 1 108 ? 7.771 -2.774 -3.135 1.00 94.94 108 GLN A C 1
ATOM 847 O O . GLN A 1 108 ? 6.940 -2.716 -4.042 1.00 94.94 108 GLN A O 1
ATOM 852 N N . PHE A 1 109 ? 8.421 -3.910 -2.863 1.00 94.19 109 PHE A N 1
ATOM 853 C CA . PHE A 1 109 ? 8.151 -5.149 -3.600 1.00 94.19 109 PHE A CA 1
ATOM 854 C C . PHE A 1 109 ? 6.692 -5.597 -3.467 1.00 94.19 109 PHE A C 1
ATOM 856 O O . PHE A 1 109 ? 6.057 -5.889 -4.484 1.00 94.19 109 PHE A O 1
ATOM 863 N N . CYS A 1 110 ? 6.151 -5.613 -2.247 1.00 95.19 110 CYS A N 1
ATOM 864 C CA . CYS A 1 110 ? 4.751 -5.928 -1.971 1.00 95.19 110 CYS A CA 1
ATOM 865 C C . CYS A 1 110 ? 3.815 -5.005 -2.748 1.00 95.19 110 CYS A C 1
ATOM 867 O O . CYS A 1 110 ? 2.915 -5.479 -3.445 1.00 95.19 110 CYS A O 1
ATOM 869 N N . LEU A 1 111 ? 4.074 -3.695 -2.701 1.00 94.62 111 LEU A N 1
ATOM 870 C CA . LEU A 1 111 ? 3.308 -2.712 -3.450 1.00 94.62 111 LEU A CA 1
ATOM 871 C C . LEU A 1 111 ? 3.277 -3.043 -4.943 1.00 94.62 111 LEU A C 1
ATOM 873 O O . LEU A 1 111 ? 2.201 -3.118 -5.531 1.00 94.62 111 LEU A O 1
ATOM 877 N N . TRP A 1 112 ? 4.433 -3.288 -5.559 1.00 93.19 112 TRP A N 1
ATOM 878 C CA . TRP A 1 112 ? 4.505 -3.584 -6.990 1.00 93.19 112 TRP A CA 1
ATOM 879 C C . TRP A 1 112 ? 3.797 -4.889 -7.377 1.00 93.19 112 TRP A C 1
ATOM 881 O O . TRP A 1 112 ? 3.233 -4.957 -8.471 1.00 93.19 112 TRP A O 1
ATOM 891 N N . GLN A 1 113 ? 3.737 -5.894 -6.492 1.00 93.94 113 GLN A N 1
ATOM 892 C CA . GLN A 1 113 ? 2.899 -7.082 -6.718 1.00 93.94 113 GLN A CA 1
ATOM 893 C C . GLN A 1 113 ? 1.404 -6.735 -6.717 1.00 93.94 113 GLN A C 1
ATOM 895 O O . GLN A 1 113 ? 0.664 -7.195 -7.588 1.00 93.94 113 GLN A O 1
ATOM 900 N N . LEU A 1 114 ? 0.958 -5.887 -5.784 1.00 92.81 114 LEU A N 1
ATOM 901 C CA . LEU A 1 114 ? -0.431 -5.422 -5.729 1.00 92.81 114 LEU A CA 1
ATOM 902 C C . LEU A 1 114 ? -0.784 -4.581 -6.964 1.00 92.81 114 LEU A C 1
ATOM 904 O O . LEU A 1 114 ? -1.863 -4.750 -7.531 1.00 92.81 114 LEU A O 1
ATOM 908 N N . VAL A 1 115 ? 0.122 -3.709 -7.416 1.00 91.25 115 VAL A N 1
ATOM 909 C CA . VAL A 1 115 ? -0.045 -2.900 -8.637 1.00 91.25 115 VAL A CA 1
ATOM 910 C C . VAL A 1 115 ? -0.176 -3.790 -9.872 1.00 91.25 115 VAL A C 1
ATOM 912 O O . VAL A 1 115 ? -1.106 -3.608 -10.659 1.00 91.25 115 VAL A O 1
ATOM 915 N N . ALA A 1 116 ? 0.699 -4.789 -10.012 1.00 89.31 116 ALA A N 1
ATOM 916 C CA . ALA A 1 116 ? 0.620 -5.760 -11.099 1.00 89.31 116 ALA A CA 1
ATOM 917 C C . ALA A 1 116 ? -0.713 -6.532 -11.087 1.00 89.31 116 ALA A C 1
ATOM 919 O O . ALA A 1 116 ? -1.309 -6.738 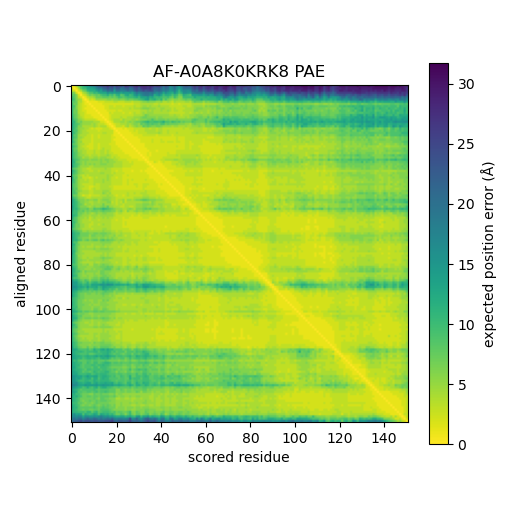-12.142 1.00 89.31 116 ALA A O 1
ATOM 920 N N . ALA A 1 117 ? -1.221 -6.905 -9.907 1.00 90.88 117 ALA A N 1
ATOM 921 C CA . ALA A 1 117 ? -2.504 -7.595 -9.769 1.00 90.88 117 ALA A CA 1
ATOM 922 C C . ALA A 1 117 ? -3.703 -6.738 -10.214 1.00 90.88 117 ALA A C 1
ATOM 924 O O . ALA A 1 117 ? -4.660 -7.267 -10.777 1.00 90.88 117 ALA A O 1
ATOM 925 N N . HIS A 1 118 ? -3.646 -5.417 -10.017 1.00 88.69 118 HIS A N 1
ATOM 926 C CA . HIS A 1 118 ? -4.702 -4.496 -10.451 1.00 88.69 118 HIS A CA 1
ATOM 927 C C . HIS A 1 118 ? -4.716 -4.243 -11.967 1.00 88.69 118 HIS A C 1
ATOM 929 O O . HIS A 1 118 ? -5.625 -3.571 -12.448 1.00 88.69 118 HIS A O 1
ATOM 935 N N . SER A 1 119 ? -3.746 -4.778 -12.726 1.00 83.69 119 SER A N 1
ATOM 936 C CA . SER A 1 119 ? -3.639 -4.588 -14.184 1.00 83.69 119 SER A CA 1
ATOM 937 C C . SER A 1 119 ? -3.687 -3.108 -14.596 1.00 83.69 119 SER A C 1
ATOM 939 O O . SER A 1 119 ? -4.359 -2.733 -15.555 1.00 83.69 119 SER A O 1
ATOM 941 N N . ILE A 1 120 ? -3.009 -2.252 -13.823 1.00 81.38 120 ILE A N 1
ATOM 942 C CA . ILE A 1 120 ? -2.991 -0.804 -14.056 1.00 81.38 120 ILE A CA 1
ATOM 943 C C . ILE A 1 120 ? -2.205 -0.520 -15.345 1.00 81.38 120 ILE A C 1
ATOM 945 O O . ILE A 1 120 ? -1.073 -0.997 -15.457 1.00 81.38 120 ILE A O 1
ATOM 949 N N . PRO A 1 121 ? -2.759 0.256 -16.300 1.00 83.31 121 PRO A N 1
ATOM 950 C CA . PRO A 1 121 ? -2.061 0.571 -17.541 1.00 83.31 121 PRO A CA 1
ATOM 951 C C . PRO A 1 121 ? -0.737 1.281 -17.280 1.00 83.31 121 PRO A C 1
ATOM 953 O O . PRO A 1 121 ? -0.648 2.163 -16.417 1.00 83.31 121 PRO A O 1
ATOM 956 N N . LEU A 1 122 ? 0.277 0.944 -18.075 1.00 82.12 122 LEU A N 1
ATOM 957 C CA . LEU A 1 122 ? 1.615 1.514 -17.952 1.00 82.12 122 LEU A CA 1
ATOM 958 C C . LEU A 1 122 ? 1.614 3.051 -18.030 1.00 82.12 122 LEU A C 1
ATOM 960 O O . LEU A 1 122 ? 2.416 3.702 -17.359 1.00 82.12 122 LEU A O 1
ATOM 964 N N . GLU A 1 123 ? 0.676 3.637 -18.779 1.00 85.38 123 GLU A N 1
ATOM 965 C CA . GLU A 1 123 ? 0.481 5.086 -18.921 1.00 85.38 123 GLU A CA 1
ATOM 966 C C . GLU A 1 123 ? 0.381 5.829 -17.579 1.00 85.38 123 GLU A C 1
ATOM 968 O O . GLU A 1 123 ? 0.854 6.959 -17.466 1.00 85.38 123 GLU A O 1
ATOM 973 N N . TYR A 1 124 ? -0.167 5.189 -16.539 1.00 85.19 124 TYR A N 1
ATOM 974 C CA . TYR A 1 124 ? -0.275 5.777 -15.200 1.00 85.19 124 TYR A CA 1
ATOM 975 C C . TYR A 1 124 ? 1.060 5.810 -14.443 1.00 85.19 124 TYR A C 1
ATOM 977 O O . TYR A 1 124 ? 1.226 6.599 -13.512 1.00 85.19 124 TYR A O 1
ATOM 985 N N . VAL A 1 125 ? 2.017 4.966 -14.832 1.00 85.25 125 VAL A N 1
ATOM 986 C CA . VAL A 1 125 ? 3.339 4.851 -14.204 1.00 85.25 125 VAL A CA 1
ATOM 987 C C . VAL A 1 125 ? 4.375 5.732 -14.908 1.00 85.25 125 VAL A C 1
ATOM 989 O O . VAL A 1 125 ? 5.305 6.218 -14.262 1.00 85.25 125 VAL A O 1
ATOM 992 N N . LEU A 1 126 ? 4.209 6.005 -16.209 1.00 86.06 126 LEU A N 1
ATOM 993 C CA . LEU A 1 126 ? 5.136 6.834 -16.997 1.00 86.06 126 LEU A CA 1
ATOM 994 C C . LEU A 1 126 ? 5.459 8.206 -16.364 1.00 86.06 126 LEU A C 1
ATOM 996 O O . LEU A 1 126 ? 6.635 8.581 -16.373 1.00 86.06 126 LEU A O 1
ATOM 1000 N N . PRO A 1 127 ? 4.506 8.942 -15.750 1.00 89.06 127 PRO A N 1
ATOM 1001 C CA . PRO A 1 127 ? 4.800 10.212 -15.083 1.00 89.06 127 PRO A CA 1
ATOM 1002 C C . PR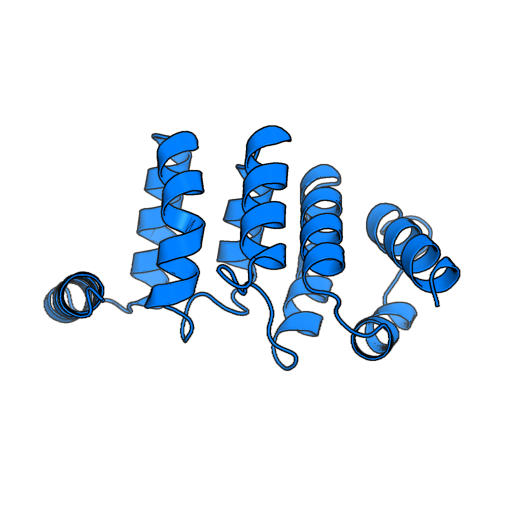O A 1 127 ? 5.766 10.097 -13.893 1.00 89.06 127 PRO A C 1
ATOM 1004 O O . PRO A 1 127 ? 6.341 11.103 -13.477 1.00 89.06 127 PRO A O 1
ATOM 1007 N N . LEU A 1 128 ? 5.961 8.896 -13.334 1.00 87.56 128 LEU A N 1
ATOM 1008 C CA . LEU A 1 128 ? 6.897 8.654 -12.235 1.00 87.56 128 LEU A CA 1
ATOM 1009 C C . LEU A 1 128 ? 8.352 8.568 -12.718 1.00 87.56 128 LEU A C 1
ATOM 1011 O O . LEU A 1 128 ? 9.256 8.939 -11.969 1.00 87.56 128 LEU A O 1
ATOM 1015 N N . LEU A 1 129 ? 8.590 8.128 -13.962 1.00 86.75 129 LEU A N 1
ATOM 1016 C CA . LEU A 1 129 ? 9.929 7.867 -14.511 1.00 86.75 129 LEU A CA 1
ATOM 1017 C C . LEU A 1 129 ? 10.932 9.018 -14.313 1.00 86.75 129 LEU A C 1
ATOM 1019 O O . LEU A 1 129 ? 12.041 8.740 -13.853 1.00 86.75 129 LEU A O 1
ATOM 1023 N N . PRO A 1 130 ? 10.588 10.300 -14.564 1.00 88.31 130 PRO A N 1
ATOM 1024 C CA . PRO A 1 130 ? 11.534 11.406 -14.394 1.00 88.31 130 PRO A CA 1
ATOM 1025 C C . PRO A 1 130 ? 11.990 11.616 -12.943 1.00 88.31 130 PRO A C 1
ATOM 1027 O O . PRO A 1 130 ? 12.994 12.281 -12.699 1.00 88.31 130 PRO A O 1
ATOM 1030 N N . ARG A 1 131 ? 11.244 11.082 -11.966 1.00 86.06 131 ARG A N 1
ATOM 1031 C CA . ARG A 1 131 ? 11.545 11.195 -10.531 1.00 86.06 131 ARG A CA 1
ATOM 1032 C C . ARG A 1 131 ? 12.413 10.041 -10.030 1.00 86.06 131 ARG A C 1
ATOM 1034 O O . ARG A 1 131 ? 12.924 10.109 -8.911 1.00 86.06 131 ARG A O 1
ATOM 1041 N N . LEU A 1 132 ? 12.586 8.987 -10.831 1.00 89.06 132 LEU A N 1
ATOM 1042 C CA . LEU A 1 132 ? 13.339 7.809 -10.429 1.00 89.06 132 LEU A CA 1
ATOM 1043 C C . LEU A 1 132 ? 14.846 8.034 -10.561 1.00 89.06 132 LEU A C 1
ATOM 1045 O O . LEU A 1 132 ? 15.333 8.547 -11.565 1.00 89.06 132 LEU A O 1
ATOM 1049 N N . ARG A 1 133 ? 15.603 7.620 -9.540 1.00 88.69 133 ARG A N 1
ATOM 1050 C CA . ARG A 1 133 ? 17.064 7.641 -9.549 1.00 88.69 133 ARG A CA 1
ATOM 1051 C C . ARG A 1 133 ? 17.576 6.212 -9.526 1.00 88.69 133 ARG A C 1
ATOM 1053 O O . ARG A 1 133 ? 17.178 5.422 -8.673 1.00 88.69 133 ARG A O 1
ATOM 1060 N N . TYR A 1 134 ? 18.512 5.925 -10.425 1.00 85.69 134 TYR A N 1
ATOM 1061 C CA . TYR A 1 134 ? 19.110 4.600 -10.586 1.00 85.69 134 TYR A CA 1
ATOM 1062 C C . TYR A 1 134 ? 19.679 4.020 -9.283 1.00 85.69 134 TYR A C 1
ATOM 1064 O O . TYR A 1 134 ? 19.553 2.831 -9.026 1.00 85.69 134 TYR A O 1
ATOM 1072 N N . THR A 1 135 ? 20.273 4.864 -8.439 1.00 87.19 135 THR A N 1
ATOM 1073 C CA . THR A 1 135 ? 20.960 4.426 -7.219 1.00 87.19 135 THR A CA 1
ATOM 1074 C C . THR A 1 135 ? 20.054 4.262 -6.002 1.00 87.19 135 THR A C 1
ATOM 1076 O O . THR A 1 135 ? 20.501 3.672 -5.027 1.00 87.19 135 THR A O 1
ATOM 1079 N N . THR A 1 136 ? 18.838 4.822 -6.005 1.00 87.94 136 THR A N 1
ATOM 1080 C CA . THR A 1 136 ? 17.974 4.850 -4.805 1.00 87.94 136 THR A CA 1
ATOM 1081 C C . THR A 1 136 ? 16.630 4.163 -4.986 1.00 87.94 136 THR A C 1
ATOM 1083 O O . THR A 1 136 ? 15.980 3.903 -3.987 1.00 87.94 136 THR A O 1
ATOM 1086 N N . HIS A 1 137 ? 16.193 3.883 -6.217 1.00 92.38 137 HIS A N 1
ATOM 1087 C CA . HIS A 1 137 ? 14.868 3.304 -6.479 1.00 92.38 137 HIS A CA 1
ATOM 1088 C C . HIS A 1 137 ? 14.982 2.021 -7.312 1.00 92.38 137 HIS A C 1
ATOM 1090 O O . HIS A 1 137 ? 14.350 1.889 -8.364 1.00 92.38 137 HIS A O 1
ATOM 1096 N N . ALA A 1 138 ? 15.843 1.098 -6.883 1.00 91.94 138 ALA A N 1
ATOM 1097 C CA . ALA A 1 138 ? 16.125 -0.133 -7.618 1.00 91.94 138 ALA A CA 1
ATOM 1098 C C . ALA A 1 138 ? 14.876 -1.023 -7.746 1.00 91.94 138 ALA A C 1
ATOM 1100 O O . ALA A 1 138 ? 14.641 -1.612 -8.801 1.00 91.94 138 ALA A O 1
ATOM 1101 N N . GLU A 1 139 ? 14.046 -1.071 -6.707 1.00 92.94 139 GLU A N 1
ATOM 1102 C CA . GLU A 1 139 ? 12.805 -1.839 -6.605 1.00 92.94 139 GLU A CA 1
ATOM 1103 C C . GLU A 1 139 ? 11.764 -1.338 -7.611 1.00 92.94 139 GLU A C 1
ATOM 1105 O O . GLU A 1 139 ? 11.229 -2.114 -8.411 1.00 92.94 139 GLU A O 1
ATOM 1110 N N . ALA A 1 140 ? 11.533 -0.021 -7.623 1.00 91.62 140 ALA A N 1
ATOM 1111 C CA . ALA A 1 140 ? 10.630 0.625 -8.567 1.00 91.62 140 ALA A CA 1
ATOM 1112 C C . ALA A 1 140 ? 11.117 0.484 -10.012 1.00 91.62 140 ALA A C 1
ATOM 1114 O O . ALA A 1 140 ? 10.344 0.098 -10.885 1.00 91.62 140 ALA A O 1
ATOM 1115 N N . LEU A 1 141 ? 12.405 0.729 -10.272 1.00 91.56 141 LEU A N 1
ATOM 1116 C CA . LEU A 1 141 ? 12.977 0.593 -11.614 1.00 91.56 141 LEU A CA 1
ATOM 1117 C C . LEU A 1 141 ? 12.888 -0.842 -12.135 1.00 91.56 141 LEU A C 1
ATOM 1119 O O . LEU A 1 141 ? 12.486 -1.047 -13.278 1.00 91.56 141 LEU A O 1
ATOM 1123 N N . THR A 1 142 ? 13.215 -1.830 -11.301 1.00 91.94 142 THR A N 1
ATOM 1124 C CA . THR A 1 142 ? 13.120 -3.248 -11.675 1.00 91.94 142 THR A CA 1
ATOM 1125 C C . THR A 1 142 ? 11.679 -3.626 -11.998 1.00 91.94 142 THR A C 1
ATOM 1127 O O . THR A 1 142 ? 11.421 -4.246 -13.027 1.00 91.94 142 THR A O 1
ATOM 1130 N N . SER A 1 143 ? 10.726 -3.207 -11.166 1.00 90.69 143 SER A N 1
ATOM 1131 C CA . SER A 1 143 ? 9.307 -3.513 -11.371 1.00 90.69 143 SER A CA 1
ATOM 1132 C C . SER A 1 143 ? 8.763 -2.869 -12.646 1.00 90.69 143 SER A C 1
ATOM 1134 O O . SER A 1 143 ? 8.084 -3.530 -13.427 1.00 90.69 143 SER A O 1
ATOM 1136 N N . ILE A 1 144 ? 9.130 -1.614 -12.916 1.00 89.38 144 ILE A N 1
ATOM 1137 C CA . ILE A 1 144 ? 8.735 -0.904 -14.138 1.00 89.38 144 ILE A CA 1
ATOM 1138 C C . ILE A 1 144 ? 9.350 -1.548 -15.382 1.00 89.38 144 ILE A C 1
ATOM 1140 O O . ILE A 1 144 ? 8.650 -1.739 -16.372 1.00 89.38 144 ILE A O 1
ATOM 1144 N N . LEU A 1 145 ? 10.626 -1.942 -15.336 1.00 88.69 145 LEU A N 1
ATOM 1145 C CA . LEU A 1 145 ? 11.273 -2.681 -16.426 1.00 88.69 145 LEU A CA 1
ATOM 1146 C C . LEU A 1 145 ? 10.547 -3.998 -16.731 1.00 88.69 145 LEU A C 1
ATOM 1148 O O . LEU A 1 145 ? 10.332 -4.327 -17.894 1.00 88.69 145 LEU A O 1
ATOM 1152 N N . LEU A 1 146 ? 10.137 -4.738 -15.699 1.00 88.94 146 LEU A N 1
ATOM 1153 C CA . LEU A 1 146 ? 9.392 -5.987 -15.867 1.00 88.94 146 LEU A CA 1
ATO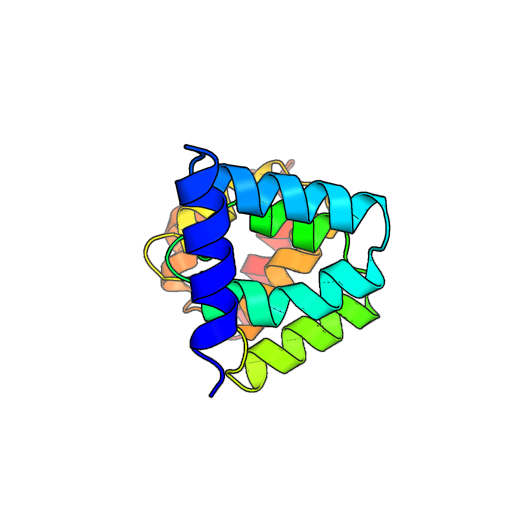M 1154 C C . LEU A 1 146 ? 7.970 -5.774 -16.398 1.00 88.94 146 LEU A C 1
ATOM 1156 O O . LEU A 1 146 ? 7.450 -6.661 -17.074 1.00 88.94 146 LEU A O 1
ATOM 1160 N N . LEU A 1 147 ? 7.341 -4.633 -16.102 1.00 85.38 147 LEU A N 1
ATOM 1161 C CA . LEU A 1 147 ? 6.060 -4.247 -16.698 1.00 85.38 147 LEU A CA 1
ATOM 1162 C C . LEU A 1 147 ? 6.231 -3.890 -18.181 1.00 85.38 147 LEU A C 1
ATOM 1164 O O . LEU A 1 147 ? 5.483 -4.397 -19.007 1.00 85.38 147 LEU A O 1
ATOM 1168 N N . LEU A 1 148 ? 7.264 -3.113 -18.522 1.00 83.69 148 LEU A N 1
ATOM 1169 C CA . LEU A 1 148 ? 7.577 -2.697 -19.896 1.00 83.69 148 LEU A CA 1
ATOM 1170 C C . LEU A 1 148 ? 7.842 -3.867 -20.852 1.00 83.69 148 LEU A C 1
ATOM 1172 O O . LEU A 1 148 ? 7.556 -3.755 -22.034 1.00 83.69 148 LEU A O 1
ATOM 1176 N N . ILE A 1 149 ? 8.403 -4.977 -20.363 1.00 85.62 149 ILE A N 1
ATOM 1177 C CA . ILE A 1 149 ? 8.676 -6.169 -21.188 1.00 85.62 149 ILE A CA 1
ATOM 1178 C C . ILE A 1 149 ? 7.390 -6.947 -21.527 1.00 85.62 149 ILE A C 1
ATOM 1180 O O . ILE A 1 149 ? 7.392 -7.760 -22.449 1.00 85.62 149 ILE A O 1
ATOM 1184 N N . LYS A 1 150 ? 6.314 -6.763 -20.754 1.00 73.56 150 LYS A N 1
ATOM 1185 C CA . LYS A 1 150 ? 5.062 -7.521 -20.901 1.00 73.56 150 LYS A CA 1
ATOM 1186 C C . LYS A 1 150 ? 4.034 -6.848 -21.815 1.00 73.56 150 LYS A C 1
ATOM 1188 O O . LYS A 1 150 ? 3.025 -7.492 -22.101 1.00 73.56 150 LYS A O 1
ATOM 1193 N N . GLU A 1 151 ? 4.274 -5.606 -22.233 1.00 61.03 151 GLU A N 1
ATOM 1194 C CA . GLU A 1 151 ? 3.493 -4.916 -23.274 1.00 61.03 151 GLU A CA 1
ATOM 1195 C C . GLU A 1 151 ? 4.067 -5.176 -24.671 1.00 61.03 151 GLU A C 1
ATOM 1197 O O . GLU A 1 151 ? 3.252 -5.370 -25.602 1.00 61.03 151 GLU A O 1
#

Foldseek 3Di:
DCLPPLVVLVVVCVVVVHDSLVVVLVVLLVCLVVPLPVSLVCQLVCCVNVVVRQALPLSNLLSNQVRDDPVSLVVLLVCLLVVSHDRYDLVSVVVNVVVCLPHDLSSLLSVLSNVVSNVDDLVSVVVCVVVDDVVRRVSSVVSNVVVVVVD

Organism: Ladona fulva (NCBI:txid123851)

Solvent-accessible surface area (backbone atoms only — not comparable to full-atom values): 8649 Å² total; per-residue (Å²): 131,77,69,66,61,58,50,53,52,53,52,52,30,55,76,67,77,41,61,61,61,63,47,51,52,53,53,48,50,53,37,43,74,76,37,46,67,60,36,63,66,42,46,48,56,48,32,66,71,38,42,94,60,48,44,42,35,49,68,60,51,47,56,48,39,73,61,52,52,75,66,56,48,50,52,52,36,50,34,28,66,70,70,62,39,65,68,70,44,88,86,30,40,56,57,34,57,60,58,42,69,78,50,55,73,66,32,40,50,48,47,51,52,48,48,60,44,66,67,64,62,66,78,69,53,56,80,50,56,88,76,62,45,83,89,75,35,56,64,60,52,52,51,50,53,60,51,64,73,74,111

Secondary structure (DSSP, 8-state):
--HHHHHHHHHHHHHTT--HHHHHHHHHHHHHHH-HHHHHHHHHHHHHH-HHHHTT-HHHHHHHHHH--HHHHHHHHHHHHTTS-----TTTHHHHHHHHTTS-HHHHHHHHHHHHHTT--GGGTGGGGGG--TTT-HHHHHHHHHHHTT-

Nearest PDB structures (foldseek):
  7bv7-assembly1_A  TM=9.792E-01  e=1.718E-11  Homo sapiens
  7bv7-assembly1_B  TM=9.731E-01  e=1.018E-10  Homo sapiens
  8hpp-assembly1_A  TM=9.773E-01  e=1.669E-10  Homo sapiens
  8hpp-assembly1_B  TM=9.774E-01  e=3.173E-10  Homo sapiens
  6wlg-assembly1_B-2  TM=9.786E-01  e=9.889E-10  Homo sapiens

pLDDT: mean 87.77, std 8.56, range [39.5, 95.25]